Protein AF-A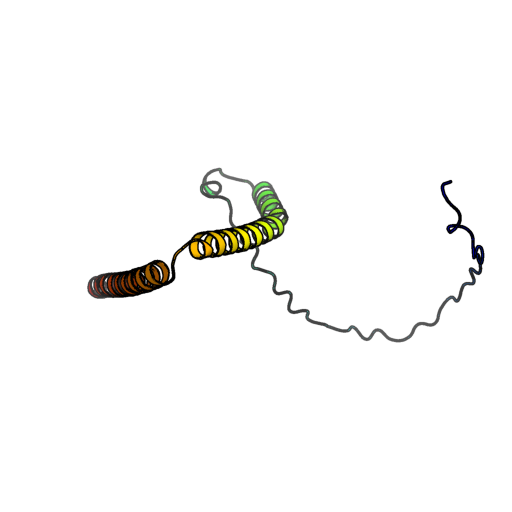0A3L7PNV6-F1 (afdb_monomer)

Solvent-accessible surface area (backbone atoms only — not comparable to full-atom values): 8738 Å² total; per-residue (Å²): 137,84,88,89,84,89,84,85,84,81,87,91,82,90,84,90,79,90,81,85,82,82,90,81,79,92,73,78,80,80,72,77,68,79,69,79,68,70,77,67,76,85,61,77,60,89,73,51,81,76,67,74,68,52,67,75,54,50,54,50,52,43,52,52,48,58,70,42,47,68,56,51,53,52,49,51,52,51,50,52,52,49,52,52,51,52,49,51,57,60,56,66,76,48,52,75,69,56,51,51,54,50,50,55,55,52,50,55,50,50,52,51,52,53,52,52,52,53,63,50,57,55,54,68,62,71,74,65,69,82,82,129

Foldseek 3Di:
DDDDDPDDDDDDDDDDDDDDDDDDDDPPPPPPPPPPPVPLPLDDPPPPVVVPDDPVRSVVRSVVSVVCVVVVVVVVVVVVVVVVVVVVVVLVPDDPVRNVVVVVVVVVVVVVVVVVVVVVVVVVVVPPDDDD

Structure (mmCIF, N/CA/C/O backbone):
data_AF-A0A3L7PNV6-F1
#
_entry.id   AF-A0A3L7PNV6-F1
#
loop_
_atom_site.group_PDB
_atom_site.id
_atom_site.type_symbol
_atom_site.label_atom_id
_atom_site.label_alt_id
_atom_site.label_comp_id
_atom_site.label_asym_id
_atom_site.label_entity_id
_atom_site.label_seq_id
_atom_site.pdbx_PDB_ins_code
_atom_site.Cartn_x
_atom_site.Cartn_y
_atom_site.Cartn_z
_atom_site.occupancy
_atom_site.B_iso_or_equiv
_atom_site.auth_seq_id
_atom_site.auth_comp_id
_atom_site.auth_asym_id
_atom_site.auth_atom_id
_atom_site.pdbx_PDB_model_num
ATOM 1 N N . MET A 1 1 ? 29.980 -27.339 38.537 1.00 41.19 1 MET A N 1
ATOM 2 C CA . MET A 1 1 ? 30.097 -28.630 37.820 1.00 41.19 1 MET A CA 1
ATOM 3 C C . MET A 1 1 ? 28.820 -28.807 36.989 1.00 41.19 1 MET A C 1
ATOM 5 O O . MET A 1 1 ? 27.833 -29.259 37.533 1.00 41.19 1 MET A O 1
ATOM 9 N N . LYS A 1 2 ? 28.611 -28.193 35.816 1.00 50.53 2 LYS A N 1
ATOM 10 C CA . LYS A 1 2 ? 29.263 -28.333 34.495 1.00 50.53 2 LYS A CA 1
ATOM 11 C C . LYS A 1 2 ? 29.365 -29.794 33.999 1.00 50.53 2 LYS A C 1
ATOM 13 O O . LYS A 1 2 ? 30.276 -30.510 34.385 1.00 50.53 2 LYS A O 1
ATOM 18 N N . ASN A 1 3 ? 28.418 -30.139 33.117 1.00 53.22 3 ASN A N 1
ATOM 19 C CA . ASN A 1 3 ? 28.533 -31.004 31.930 1.00 53.22 3 ASN A CA 1
ATOM 20 C C . ASN A 1 3 ? 28.735 -32.521 32.128 1.00 53.22 3 ASN A C 1
ATOM 22 O O . ASN A 1 3 ? 29.869 -32.981 32.168 1.00 53.22 3 ASN A O 1
ATOM 26 N N . ARG A 1 4 ? 27.644 -33.315 32.117 1.00 60.91 4 ARG A N 1
ATOM 27 C CA . ARG A 1 4 ? 27.696 -34.798 32.013 1.00 60.91 4 ARG A CA 1
ATOM 28 C C . ARG A 1 4 ? 26.491 -35.464 31.310 1.00 60.91 4 ARG A C 1
ATOM 30 O O . ARG A 1 4 ? 26.007 -36.489 31.772 1.00 60.91 4 ARG A O 1
ATOM 37 N N . ARG A 1 5 ? 25.965 -34.909 30.211 1.00 55.16 5 ARG A N 1
ATOM 38 C CA . ARG A 1 5 ? 24.923 -35.601 29.404 1.00 55.16 5 ARG A CA 1
A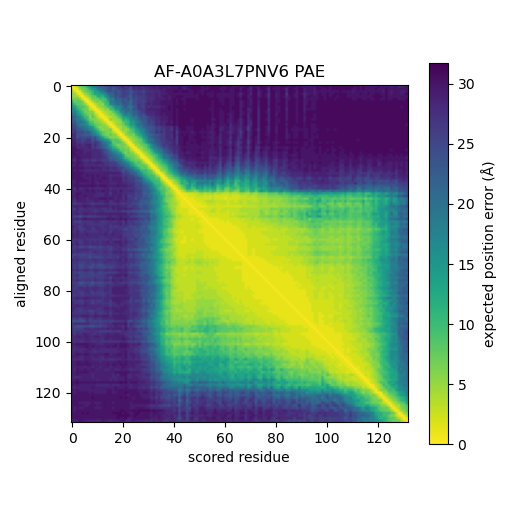TOM 39 C C . ARG A 1 5 ? 25.124 -35.503 27.888 1.00 55.16 5 ARG A C 1
ATOM 41 O O . ARG A 1 5 ? 24.179 -35.657 27.131 1.00 55.16 5 ARG A O 1
ATOM 48 N N . VAL A 1 6 ? 26.358 -35.261 27.450 1.00 54.16 6 VAL A N 1
ATOM 49 C CA . VAL A 1 6 ? 26.744 -35.293 26.030 1.00 54.16 6 VAL A CA 1
ATOM 50 C C . VAL A 1 6 ? 27.860 -36.317 25.859 1.00 54.16 6 VAL A C 1
ATOM 52 O O . VAL A 1 6 ? 28.965 -35.950 25.507 1.00 54.16 6 VAL A O 1
ATOM 55 N N . VAL A 1 7 ? 27.606 -37.580 26.210 1.00 53.94 7 VAL A N 1
ATOM 56 C CA . VAL A 1 7 ? 28.385 -38.743 25.745 1.00 53.94 7 VAL A CA 1
ATOM 57 C C . VAL A 1 7 ? 27.505 -39.985 25.923 1.00 53.94 7 VAL A C 1
ATOM 59 O O . VAL A 1 7 ? 27.541 -40.615 26.975 1.00 53.94 7 VAL A O 1
ATOM 62 N N . LEU A 1 8 ? 26.692 -40.331 24.925 1.00 49.53 8 LEU A N 1
ATOM 63 C CA . LEU A 1 8 ? 26.353 -41.733 24.669 1.00 49.53 8 LEU A CA 1
ATOM 64 C C . LEU A 1 8 ? 25.864 -41.886 23.224 1.00 49.53 8 LEU A C 1
ATOM 66 O O . LEU A 1 8 ? 24.967 -41.166 22.799 1.00 49.53 8 LEU A O 1
ATOM 70 N N . ASN A 1 9 ? 26.462 -42.850 22.526 1.00 41.81 9 ASN A N 1
ATOM 71 C CA . ASN A 1 9 ? 26.174 -43.340 21.172 1.00 41.81 9 ASN A CA 1
ATOM 72 C C . ASN A 1 9 ? 26.909 -42.636 20.026 1.00 41.81 9 ASN A C 1
ATOM 74 O O . ASN A 1 9 ? 26.354 -41.913 19.203 1.00 41.81 9 ASN A O 1
ATOM 78 N N . ALA A 1 10 ? 28.205 -42.942 19.982 1.00 47.84 10 ALA A N 1
ATOM 79 C CA . ALA A 1 10 ? 29.017 -42.923 18.782 1.00 47.84 10 ALA A CA 1
ATOM 80 C C . ALA A 1 10 ? 28.646 -44.078 17.826 1.00 47.84 10 ALA A C 1
ATOM 82 O O . ALA A 1 10 ? 28.256 -45.152 18.275 1.00 47.84 10 ALA A O 1
ATOM 83 N N . LEU A 1 11 ? 28.943 -43.842 16.542 1.00 44.62 11 LEU A N 1
ATOM 84 C CA . LEU A 1 11 ? 29.474 -44.810 15.574 1.00 44.62 11 LEU A CA 1
ATOM 85 C C . LEU A 1 11 ? 28.484 -45.789 14.907 1.00 44.62 11 LEU A C 1
ATOM 87 O O . LEU A 1 11 ? 28.148 -46.811 15.481 1.00 44.62 11 LEU A O 1
ATOM 91 N N . ILE A 1 12 ? 28.138 -45.521 13.639 1.00 55.06 12 ILE A N 1
ATOM 92 C CA . ILE A 1 12 ? 28.272 -46.458 12.503 1.00 55.06 12 ILE A CA 1
ATOM 93 C C . ILE A 1 12 ? 28.425 -45.602 11.238 1.00 55.06 12 ILE A C 1
ATOM 95 O O . ILE A 1 12 ? 27.548 -44.828 10.860 1.00 55.06 12 ILE A O 1
ATOM 99 N N . LEU A 1 13 ? 29.597 -45.720 10.625 1.00 47.81 13 LEU A N 1
ATOM 100 C CA . LEU A 1 13 ? 29.993 -45.117 9.362 1.00 47.81 13 LEU A CA 1
ATOM 101 C C . LEU A 1 13 ? 30.232 -46.285 8.396 1.00 47.81 13 LEU A C 1
ATOM 103 O O . LEU A 1 13 ? 30.829 -47.281 8.800 1.00 47.81 13 LEU A O 1
ATOM 107 N N . LEU A 1 14 ? 29.852 -46.085 7.130 1.00 51.38 14 LEU A N 1
ATOM 108 C CA . LEU A 1 14 ? 30.389 -46.754 5.937 1.00 51.38 14 LEU A CA 1
ATOM 109 C C . LEU A 1 14 ? 29.699 -48.050 5.458 1.00 51.38 14 LEU A C 1
ATOM 111 O O . LEU A 1 14 ? 30.063 -49.149 5.853 1.00 51.38 14 LEU A O 1
ATOM 115 N N . LEU A 1 15 ? 28.827 -47.913 4.450 1.00 56.62 15 LEU A N 1
ATOM 116 C CA . LEU A 1 15 ? 28.858 -48.813 3.292 1.00 56.62 15 LEU A CA 1
ATOM 117 C C . LEU A 1 15 ? 28.388 -48.079 2.024 1.00 56.62 15 LEU A C 1
ATOM 119 O O . LEU A 1 15 ? 27.206 -47.818 1.819 1.00 56.62 15 LEU A O 1
ATOM 123 N N . CYS A 1 16 ? 29.356 -47.728 1.181 1.00 45.88 16 CYS A N 1
ATOM 124 C CA . CYS A 1 16 ? 29.144 -47.407 -0.221 1.00 45.88 16 CYS A CA 1
ATOM 125 C C . CYS A 1 16 ? 29.091 -48.745 -0.973 1.00 45.88 16 CYS A C 1
ATOM 127 O O . CYS A 1 16 ? 30.040 -49.526 -0.894 1.00 45.88 16 CYS A O 1
ATOM 129 N N . SER A 1 17 ? 27.996 -49.046 -1.668 1.00 49.75 17 SER A N 1
ATOM 130 C CA . SER A 1 17 ? 27.968 -50.094 -2.692 1.00 49.75 17 SER A CA 1
ATOM 131 C C . SER A 1 17 ? 26.958 -49.739 -3.773 1.00 49.75 17 SER A C 1
ATOM 133 O O . SER A 1 17 ? 25.760 -49.605 -3.540 1.00 49.75 17 SER A O 1
ATOM 135 N N . SER A 1 18 ? 27.528 -49.545 -4.954 1.00 50.97 18 SER A N 1
ATOM 136 C CA . SER A 1 18 ? 26.929 -49.287 -6.249 1.00 50.97 18 SER A CA 1
ATOM 137 C C . SER A 1 18 ? 25.906 -50.351 -6.646 1.00 50.97 18 SER A C 1
ATOM 139 O O . SER A 1 18 ? 26.229 -51.536 -6.677 1.00 50.97 18 SER A O 1
ATOM 141 N N . ILE A 1 19 ? 24.720 -49.921 -7.076 1.00 63.97 19 ILE A N 1
ATOM 142 C CA . ILE A 1 19 ? 23.900 -50.685 -8.019 1.00 63.97 19 ILE A CA 1
ATOM 143 C C . ILE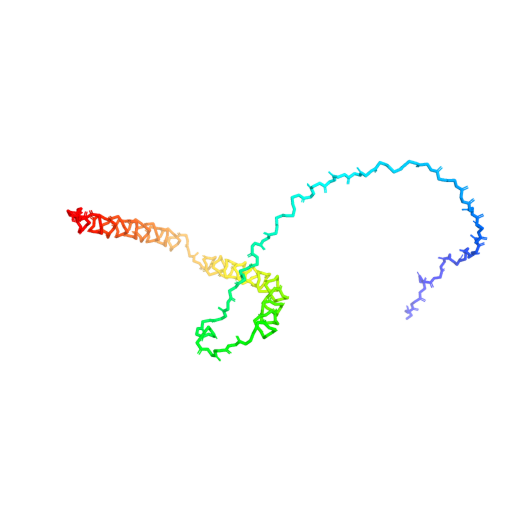 A 1 19 ? 23.699 -49.790 -9.238 1.00 63.97 19 ILE A C 1
ATOM 145 O O . ILE A 1 19 ? 22.916 -48.841 -9.227 1.00 63.97 19 ILE A O 1
ATOM 149 N N . SER A 1 20 ? 24.473 -50.076 -10.281 1.00 56.38 20 SER A N 1
ATOM 150 C CA . SER A 1 20 ? 24.228 -49.580 -11.626 1.00 56.38 20 SER A CA 1
ATOM 151 C C . SER A 1 20 ? 23.036 -50.324 -12.225 1.00 56.38 20 SER A C 1
ATOM 153 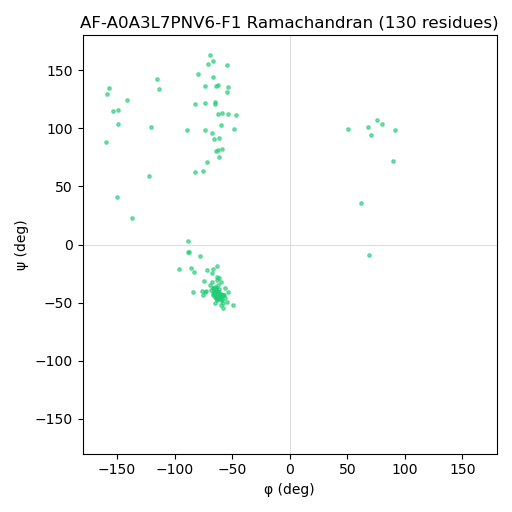O O . SER A 1 20 ? 23.088 -51.536 -12.383 1.00 56.38 20 SER A O 1
ATOM 155 N N . GLY A 1 21 ? 22.018 -49.556 -12.613 1.00 46.94 21 GLY A N 1
ATOM 156 C CA . GLY A 1 21 ? 21.239 -49.758 -13.834 1.00 46.94 21 GLY A CA 1
ATOM 157 C C . GLY A 1 21 ? 20.211 -50.888 -13.863 1.00 46.94 21 GLY A C 1
ATOM 158 O O . GLY A 1 21 ? 20.555 -52.023 -14.153 1.00 46.94 21 GLY A O 1
ATOM 159 N N . TRP A 1 22 ? 18.933 -50.506 -13.810 1.00 43.12 22 TRP A N 1
ATOM 160 C CA . TRP A 1 22 ? 17.949 -50.913 -14.818 1.00 43.12 22 TRP A CA 1
ATOM 161 C C . TRP A 1 22 ? 17.004 -49.743 -15.106 1.00 43.12 22 TRP A C 1
ATOM 163 O O . TRP A 1 22 ? 16.422 -49.145 -14.206 1.00 43.12 22 TRP A O 1
ATOM 173 N N . SER A 1 23 ? 16.935 -49.390 -16.391 1.00 53.88 23 SER A N 1
ATOM 174 C CA . SER A 1 23 ? 15.937 -48.496 -16.970 1.00 53.88 23 SER A CA 1
ATOM 175 C C . SER A 1 23 ? 14.602 -49.222 -17.056 1.00 53.88 23 SER A C 1
ATOM 177 O O . SER A 1 23 ? 14.569 -50.336 -17.573 1.00 53.88 23 SER A O 1
ATOM 179 N N . GLN A 1 24 ? 13.510 -48.552 -16.693 1.00 42.62 24 GLN A N 1
ATOM 180 C CA . GLN A 1 24 ? 12.264 -48.683 -17.438 1.00 42.62 24 GLN A CA 1
ATOM 181 C C . GLN A 1 24 ? 11.360 -47.464 -17.237 1.00 42.62 24 GLN A C 1
ATOM 183 O O . GLN A 1 24 ? 11.168 -46.971 -16.131 1.00 42.62 24 GLN A O 1
ATOM 188 N N . ASP A 1 25 ? 10.846 -47.030 -18.381 1.00 45.72 25 ASP A N 1
ATOM 189 C CA . ASP A 1 25 ? 9.669 -46.216 -18.634 1.00 45.72 25 ASP A CA 1
ATOM 190 C C . ASP A 1 25 ? 9.605 -44.743 -18.207 1.00 45.72 25 ASP A C 1
ATOM 192 O O . ASP A 1 25 ? 9.256 -44.340 -17.099 1.00 45.72 25 ASP A O 1
ATOM 196 N N . ALA A 1 26 ? 9.829 -43.922 -19.233 1.00 49.75 26 ALA A N 1
ATOM 197 C CA . ALA A 1 26 ? 9.417 -42.541 -19.341 1.00 49.75 26 ALA A CA 1
ATOM 198 C C . ALA A 1 26 ? 7.880 -42.415 -19.355 1.00 49.75 26 ALA A C 1
ATOM 200 O O . ALA A 1 26 ? 7.271 -42.174 -20.394 1.00 49.75 26 ALA A O 1
ATOM 201 N N . ALA A 1 27 ? 7.253 -42.463 -18.183 1.00 44.75 27 ALA A N 1
ATOM 202 C CA . ALA A 1 27 ? 5.976 -41.792 -17.972 1.00 44.75 27 ALA A CA 1
ATOM 203 C C . ALA A 1 27 ? 6.270 -40.361 -17.502 1.00 44.75 27 ALA A C 1
ATOM 205 O O . ALA A 1 27 ? 6.569 -40.136 -16.335 1.00 44.75 27 ALA A O 1
ATOM 206 N N . LYS A 1 28 ? 6.220 -39.378 -18.413 1.00 44.62 28 LYS A N 1
ATOM 207 C CA . LYS A 1 28 ? 6.190 -37.948 -18.052 1.00 44.62 28 LYS A CA 1
ATOM 208 C C . LYS A 1 28 ? 4.948 -37.703 -17.180 1.00 44.62 28 LYS A C 1
ATOM 210 O O . LYS A 1 28 ? 3.846 -37.744 -17.730 1.00 44.62 28 LYS A O 1
ATOM 215 N N . PRO A 1 29 ? 5.061 -37.363 -15.881 1.00 40.53 29 PRO A N 1
ATOM 216 C CA . PRO A 1 29 ? 3.950 -36.721 -15.213 1.00 40.53 29 PRO A CA 1
ATOM 217 C C . PRO A 1 29 ? 3.911 -35.289 -15.747 1.00 40.53 29 PRO A C 1
ATOM 219 O O . PRO A 1 29 ? 4.670 -34.422 -15.322 1.00 40.53 29 PRO A O 1
ATOM 222 N N . THR A 1 30 ? 3.043 -35.019 -16.723 1.00 46.22 30 THR A N 1
ATOM 223 C CA . THR A 1 30 ? 2.629 -33.647 -17.025 1.00 46.22 30 THR A CA 1
ATOM 224 C C . THR A 1 30 ? 1.715 -33.175 -15.903 1.00 46.22 30 THR A C 1
ATOM 226 O O . THR A 1 30 ? 0.508 -33.013 -16.077 1.00 46.22 30 THR A O 1
ATOM 229 N N . THR A 1 31 ? 2.292 -32.937 -14.730 1.00 42.94 31 THR A N 1
ATOM 230 C CA . THR A 1 31 ? 1.750 -31.961 -13.802 1.00 42.94 31 THR A CA 1
ATOM 231 C C . THR A 1 31 ? 1.912 -30.609 -14.487 1.00 42.94 31 THR A C 1
ATOM 233 O O . THR A 1 31 ? 2.934 -29.937 -14.371 1.00 42.94 31 THR A O 1
ATOM 236 N N . LYS A 1 32 ? 0.881 -30.196 -15.237 1.00 47.16 32 LYS A N 1
ATOM 237 C CA . LYS A 1 32 ? 0.564 -28.772 -15.374 1.00 47.16 32 LYS A CA 1
ATOM 238 C C . LYS A 1 32 ? 0.298 -28.282 -13.956 1.00 47.16 32 LYS A C 1
ATOM 240 O O . LYS A 1 32 ? -0.841 -28.242 -13.500 1.00 47.16 32 LYS A O 1
ATOM 245 N N . GLY A 1 33 ? 1.381 -27.988 -13.240 1.00 40.44 33 GLY A N 1
ATOM 246 C CA . GLY A 1 33 ? 1.332 -27.098 -12.110 1.00 40.44 33 GLY A CA 1
ATOM 247 C C . GLY A 1 33 ? 0.693 -25.840 -12.655 1.00 40.44 33 GLY A C 1
ATOM 248 O O . GLY A 1 33 ? 1.252 -25.183 -13.534 1.00 40.44 33 GLY A O 1
ATOM 249 N N . VAL A 1 34 ? -0.516 -25.555 -12.189 1.00 45.78 34 VAL A N 1
ATOM 250 C CA . VAL A 1 34 ? -1.043 -24.203 -12.208 1.00 45.78 34 VAL A CA 1
ATOM 251 C C . VAL A 1 34 ? -0.087 -23.436 -11.305 1.00 45.78 34 VAL A C 1
ATOM 253 O O . VAL A 1 34 ? -0.310 -23.295 -10.107 1.00 45.78 34 VAL A O 1
ATOM 256 N N . SER A 1 35 ? 1.053 -23.035 -11.871 1.00 42.75 35 SER A N 1
ATOM 257 C CA . SER A 1 35 ? 1.804 -21.925 -11.341 1.00 42.75 35 SER A CA 1
ATOM 258 C C . SER A 1 35 ? 0.803 -20.795 -11.431 1.00 42.75 35 SER A C 1
ATOM 260 O O . SER A 1 35 ? 0.475 -20.313 -12.517 1.00 42.75 35 SER A O 1
ATOM 262 N N . SER A 1 36 ? 0.217 -20.438 -10.294 1.00 48.09 36 SER A N 1
ATOM 263 C CA . SER A 1 36 ? -0.271 -19.091 -10.098 1.00 48.09 36 SER A CA 1
ATOM 264 C C . SER A 1 36 ? 0.965 -18.204 -10.214 1.00 48.09 36 SER A C 1
ATOM 266 O O . SER A 1 36 ? 1.535 -17.778 -9.211 1.00 48.09 36 SER A O 1
ATOM 268 N N . GLU A 1 37 ? 1.439 -18.012 -11.445 1.00 52.53 37 GLU A N 1
ATOM 269 C CA . GLU A 1 37 ? 2.388 -16.986 -11.807 1.00 52.53 37 GLU A CA 1
ATOM 270 C C . GLU A 1 37 ? 1.645 -15.709 -11.459 1.00 52.53 37 GLU A C 1
ATOM 272 O O . GLU A 1 37 ? 0.801 -15.212 -12.210 1.00 52.53 37 GLU A O 1
ATOM 277 N N . LYS A 1 38 ? 1.864 -15.254 -10.219 1.00 54.91 38 LYS A N 1
ATOM 278 C CA . LYS A 1 38 ? 1.516 -13.915 -9.787 1.00 54.91 38 LYS A CA 1
ATOM 279 C C . LYS A 1 38 ? 2.042 -13.044 -10.912 1.00 54.91 38 LYS A C 1
ATOM 281 O O . LYS A 1 38 ? 3.245 -13.062 -11.152 1.00 54.91 38 LYS A O 1
ATOM 286 N N . LYS A 1 39 ? 1.124 -12.428 -11.671 1.00 52.34 39 LYS A N 1
ATOM 287 C CA . LYS A 1 39 ? 1.437 -11.609 -12.845 1.00 52.34 39 LYS A CA 1
ATOM 288 C C . LYS A 1 39 ? 2.543 -10.660 -12.424 1.00 52.34 39 LYS A C 1
ATOM 290 O O . LYS A 1 39 ? 2.257 -9.660 -11.771 1.00 52.34 39 LYS A O 1
ATOM 295 N N . THR A 1 40 ? 3.783 -10.982 -12.769 1.00 57.72 40 THR A N 1
ATOM 296 C CA . THR A 1 40 ? 4.883 -10.054 -12.603 1.00 57.72 40 THR A CA 1
ATOM 297 C C . THR A 1 40 ? 4.502 -8.901 -13.504 1.00 57.72 40 THR A C 1
ATOM 299 O O . THR A 1 40 ? 4.295 -9.055 -14.713 1.00 57.72 40 THR A O 1
ATOM 302 N N . THR A 1 41 ? 4.209 -7.754 -12.897 1.00 63.97 41 THR A N 1
ATOM 303 C CA . THR A 1 41 ? 3.824 -6.584 -13.664 1.00 63.97 41 THR A CA 1
ATOM 304 C C . THR A 1 41 ? 5.053 -6.156 -14.435 1.00 63.97 41 THR A C 1
ATOM 306 O O . THR A 1 41 ? 5.913 -5.456 -13.911 1.00 63.97 41 THR A O 1
ATOM 309 N N . ASN A 1 42 ? 5.139 -6.607 -15.686 1.00 76.69 42 ASN A N 1
ATOM 310 C CA . ASN A 1 42 ? 6.225 -6.290 -16.600 1.00 76.69 42 ASN A CA 1
ATOM 311 C C . ASN A 1 42 ? 6.052 -4.850 -17.100 1.00 76.69 42 ASN A C 1
ATOM 313 O O . ASN A 1 42 ? 5.728 -4.581 -18.255 1.00 76.69 42 ASN A O 1
ATOM 317 N N . ARG A 1 43 ? 6.124 -3.911 -16.159 1.00 86.88 43 ARG A N 1
ATOM 318 C CA . ARG A 1 43 ? 5.903 -2.489 -16.361 1.00 86.88 43 ARG A CA 1
ATOM 319 C C . ARG A 1 43 ? 7.214 -1.775 -16.117 1.00 86.88 43 ARG A C 1
ATOM 321 O O . ARG A 1 43 ? 7.895 -2.015 -15.122 1.00 86.88 43 ARG A O 1
ATOM 328 N N . LEU A 1 44 ? 7.545 -0.870 -17.028 1.00 91.25 44 LEU A N 1
ATOM 329 C CA . LEU A 1 44 ? 8.609 0.083 -16.770 1.00 91.25 44 LEU A CA 1
ATOM 330 C C . LEU A 1 44 ? 8.163 1.022 -15.643 1.00 91.25 44 LEU A C 1
ATOM 332 O O . LEU A 1 44 ? 6.982 1.388 -15.590 1.00 91.25 44 LEU A O 1
ATOM 336 N N . PRO A 1 45 ? 9.089 1.446 -14.769 1.00 91.94 45 PRO A N 1
ATOM 337 C CA . PRO A 1 45 ? 8.804 2.481 -13.793 1.00 91.94 45 PRO A CA 1
ATOM 338 C C . PRO A 1 45 ? 8.261 3.750 -14.460 1.00 91.94 45 PRO A C 1
ATOM 340 O O . PRO A 1 45 ? 8.508 4.031 -15.640 1.00 91.94 45 PRO A O 1
ATOM 343 N N . ALA A 1 46 ? 7.499 4.531 -13.697 1.00 93.81 46 ALA A N 1
ATOM 344 C CA . ALA A 1 46 ? 6.868 5.741 -14.209 1.00 93.81 46 ALA A CA 1
ATOM 345 C C . ALA A 1 46 ? 7.899 6.669 -14.874 1.00 93.81 46 ALA A C 1
ATOM 347 O O . ALA A 1 46 ? 8.977 6.900 -14.338 1.00 93.81 46 ALA A O 1
ATOM 348 N N . ASN A 1 47 ? 7.553 7.213 -16.044 1.00 94.44 47 ASN A N 1
ATOM 349 C CA . ASN A 1 47 ? 8.399 8.073 -16.886 1.00 94.44 47 ASN A CA 1
ATOM 350 C C . ASN A 1 47 ? 9.618 7.409 -17.559 1.00 94.44 47 ASN A C 1
ATOM 352 O O . ASN A 1 47 ? 10.178 8.021 -18.467 1.00 94.44 47 ASN A O 1
ATOM 356 N N . TYR A 1 48 ? 9.983 6.160 -17.240 1.00 94.75 48 TYR A N 1
ATOM 357 C CA . TYR A 1 48 ? 11.159 5.507 -17.845 1.00 94.75 48 TYR A CA 1
ATOM 358 C C . TYR A 1 48 ? 10.973 5.219 -19.341 1.00 94.75 48 TYR A C 1
ATOM 360 O O . TYR A 1 48 ? 11.944 5.179 -20.092 1.00 94.75 48 TYR A O 1
ATOM 368 N N . GLY A 1 49 ? 9.725 5.102 -19.807 1.00 90.75 49 GLY A N 1
ATOM 369 C CA . GLY A 1 49 ? 9.416 4.964 -21.234 1.00 90.75 49 GLY A CA 1
ATOM 370 C C . GLY A 1 49 ? 9.826 6.172 -22.090 1.00 90.75 49 GLY A C 1
ATOM 371 O O . GLY A 1 49 ? 9.967 6.033 -23.298 1.00 90.75 49 GLY A O 1
ATOM 372 N N . LYS A 1 50 ? 10.059 7.343 -21.482 1.00 94.69 50 LYS A N 1
ATOM 373 C CA . LYS A 1 50 ? 10.452 8.576 -22.189 1.00 94.69 50 LYS A CA 1
ATOM 374 C C . LYS A 1 50 ? 11.967 8.704 -22.387 1.00 94.69 50 LYS A C 1
ATOM 376 O O . LYS A 1 50 ? 12.407 9.632 -23.051 1.00 94.69 50 LYS A O 1
ATOM 381 N N . LEU A 1 51 ? 12.758 7.795 -21.812 1.00 96.38 51 LEU A N 1
ATOM 382 C CA . LEU A 1 51 ? 14.222 7.889 -21.779 1.00 96.38 51 LEU A CA 1
ATOM 383 C C . LEU A 1 51 ? 14.913 7.261 -22.999 1.00 96.38 51 LEU A C 1
ATOM 385 O O . LEU A 1 51 ? 16.136 7.202 -23.032 1.00 96.38 51 LEU A O 1
ATOM 389 N N . GLY A 1 52 ? 14.153 6.752 -23.976 1.00 94.31 52 GLY A N 1
ATOM 390 C CA . GLY A 1 52 ? 14.733 6.099 -25.154 1.00 94.31 52 GLY A CA 1
ATOM 391 C C . GLY A 1 52 ? 15.546 4.845 -24.810 1.00 94.31 52 GLY A C 1
ATOM 392 O O . GLY A 1 52 ? 16.579 4.596 -25.421 1.00 94.31 52 GLY A O 1
ATOM 393 N N . LEU A 1 53 ? 15.110 4.074 -23.805 1.00 96.00 53 LEU A N 1
ATOM 394 C CA . LEU A 1 53 ? 15.821 2.873 -23.358 1.00 96.00 53 LEU A CA 1
ATOM 395 C C . LEU A 1 53 ? 15.904 1.825 -24.474 1.00 96.00 53 LEU A C 1
ATOM 397 O O . LEU A 1 53 ? 14.904 1.522 -25.132 1.00 96.00 53 LEU A O 1
ATOM 401 N N . THR A 1 54 ? 17.080 1.216 -24.609 1.00 97.62 54 THR A N 1
ATOM 402 C CA . THR A 1 54 ? 17.283 0.024 -25.444 1.00 97.62 54 THR A CA 1
ATOM 403 C C . THR A 1 54 ? 16.528 -1.175 -24.871 1.00 97.62 54 THR A C 1
ATOM 405 O O . THR A 1 54 ?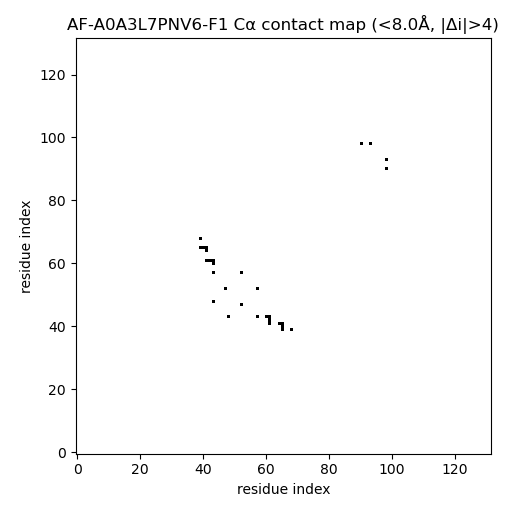 16.245 -1.228 -23.671 1.00 97.62 54 THR A O 1
ATOM 408 N N . ASP A 1 55 ? 16.235 -2.174 -25.700 1.00 95.06 55 ASP A N 1
ATOM 409 C CA . ASP A 1 55 ? 15.498 -3.358 -25.243 1.00 95.06 55 ASP A CA 1
ATOM 410 C C . ASP A 1 55 ? 16.282 -4.148 -24.188 1.00 95.06 55 ASP A C 1
ATOM 412 O O . ASP A 1 55 ? 15.733 -4.485 -23.143 1.00 95.06 55 ASP A O 1
ATOM 416 N N . ALA A 1 56 ? 17.604 -4.262 -24.344 1.00 95.94 56 ALA A N 1
ATOM 417 C CA . ALA A 1 56 ? 18.471 -4.870 -23.334 1.00 95.94 56 ALA A CA 1
ATOM 418 C C . ALA A 1 56 ? 18.424 -4.148 -21.970 1.00 95.94 56 ALA A C 1
ATOM 420 O O . ALA A 1 56 ? 18.584 -4.776 -20.921 1.00 95.94 56 ALA A O 1
ATOM 421 N N . GLN A 1 57 ? 18.223 -2.824 -21.947 1.00 96.81 57 GLN A N 1
ATOM 422 C CA . GLN A 1 57 ? 18.027 -2.083 -20.696 1.00 96.81 57 GLN A CA 1
ATOM 423 C C . GLN A 1 57 ? 16.644 -2.348 -20.096 1.00 96.81 57 GLN A C 1
ATOM 425 O O . GLN A 1 57 ? 16.544 -2.516 -18.881 1.00 96.81 57 GLN A O 1
ATOM 430 N N . LYS A 1 58 ? 15.592 -2.417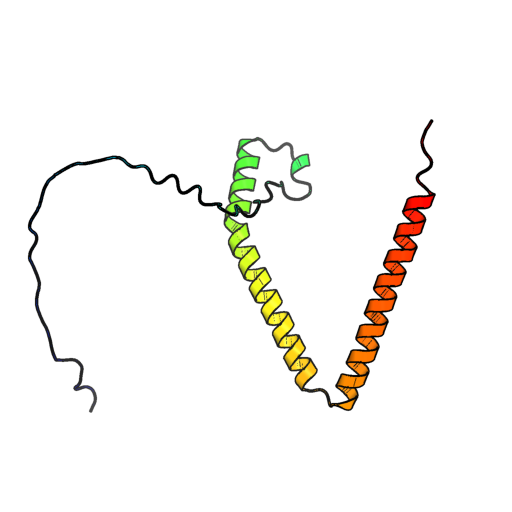 -20.920 1.00 95.25 58 LYS A N 1
ATOM 431 C CA . LYS A 1 58 ? 14.235 -2.747 -20.455 1.00 95.25 58 LYS A CA 1
ATOM 432 C C . LYS A 1 58 ? 14.188 -4.149 -19.850 1.00 95.25 58 LYS A C 1
ATOM 434 O O . LYS A 1 58 ? 13.674 -4.301 -18.747 1.00 95.25 58 LYS A O 1
ATOM 439 N N . ASP A 1 59 ? 14.810 -5.132 -20.495 1.00 94.25 59 ASP A N 1
ATOM 440 C CA . ASP A 1 59 ? 14.864 -6.514 -20.006 1.00 94.25 59 ASP A CA 1
ATOM 441 C C . ASP A 1 59 ? 15.564 -6.620 -18.646 1.00 94.25 59 ASP A C 1
ATOM 443 O O . ASP A 1 59 ? 15.118 -7.346 -17.751 1.00 94.25 59 ASP A O 1
ATOM 447 N N . LYS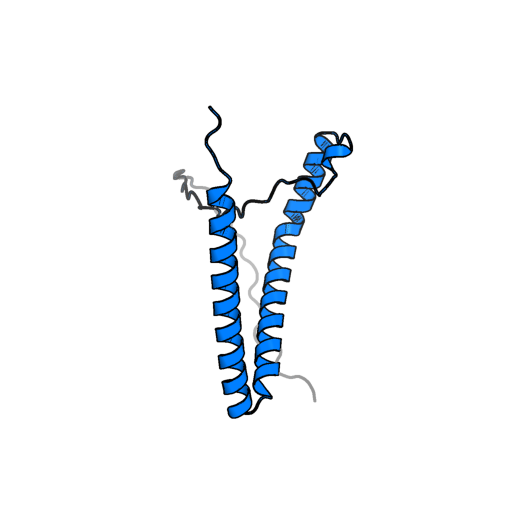 A 1 60 ? 16.627 -5.832 -18.438 1.00 95.44 60 LYS A N 1
ATOM 448 C CA . LYS A 1 60 ? 17.283 -5.720 -17.127 1.00 95.44 60 LYS A CA 1
ATOM 449 C C . LYS A 1 60 ? 16.357 -5.112 -16.079 1.00 95.44 60 LYS A C 1
ATOM 451 O O . LYS A 1 60 ? 16.288 -5.636 -14.972 1.00 95.44 60 LYS A O 1
ATOM 456 N N . VAL A 1 61 ? 15.639 -4.038 -16.413 1.00 94.44 61 VAL A N 1
ATOM 457 C CA . VAL A 1 61 ? 14.665 -3.412 -15.501 1.00 94.44 61 VAL A CA 1
ATOM 458 C C . VAL A 1 61 ? 13.576 -4.409 -15.107 1.00 94.44 61 VAL A C 1
ATOM 460 O O . VAL A 1 61 ? 13.278 -4.555 -13.926 1.00 94.44 61 VAL A O 1
ATOM 463 N N . TYR A 1 62 ? 13.033 -5.151 -16.068 1.00 93.38 62 TYR A N 1
ATOM 464 C CA . TYR A 1 62 ? 12.039 -6.190 -15.813 1.00 93.38 62 TYR A CA 1
ATOM 465 C C . TYR A 1 62 ? 12.564 -7.302 -14.905 1.00 93.38 62 TYR A C 1
ATOM 467 O O . TYR A 1 62 ? 11.889 -7.693 -13.954 1.00 93.38 62 TYR A O 1
ATOM 475 N N . SER A 1 63 ? 13.797 -7.752 -15.138 1.00 92.75 63 SER A N 1
ATOM 476 C CA . SER A 1 63 ? 14.450 -8.757 -14.294 1.00 92.75 63 SER A CA 1
ATOM 477 C C . SER A 1 63 ? 14.660 -8.259 -12.860 1.00 92.75 63 SER A C 1
ATOM 479 O O . SER A 1 63 ? 14.458 -9.009 -11.906 1.00 92.75 63 SER A O 1
ATOM 481 N N . ILE A 1 64 ? 15.040 -6.985 -12.696 1.00 93.31 64 ILE A N 1
ATOM 482 C CA . ILE A 1 64 ? 15.186 -6.342 -11.383 1.00 93.31 64 ILE A CA 1
ATOM 483 C C . ILE A 1 64 ? 13.836 -6.289 -10.668 1.00 93.31 64 ILE A C 1
ATOM 485 O O . ILE A 1 64 ? 13.760 -6.697 -9.511 1.00 93.31 64 ILE A O 1
ATOM 489 N N . ASN A 1 65 ? 12.777 -5.846 -11.348 1.00 92.31 65 ASN A N 1
ATOM 490 C CA . ASN A 1 65 ? 11.439 -5.798 -10.762 1.00 92.31 65 ASN A CA 1
ATOM 491 C C . ASN A 1 65 ? 11.020 -7.196 -10.292 1.00 92.31 65 ASN A C 1
ATOM 493 O O . ASN A 1 65 ? 10.776 -7.387 -9.104 1.00 92.31 65 ASN A O 1
ATOM 497 N N . ALA A 1 66 ? 11.070 -8.197 -11.178 1.00 90.31 66 ALA A N 1
ATOM 498 C CA . ALA A 1 66 ? 10.691 -9.575 -10.862 1.00 90.31 66 ALA A CA 1
ATOM 499 C C . ALA A 1 66 ? 11.467 -10.158 -9.668 1.00 90.31 66 ALA A C 1
ATOM 501 O O . ALA A 1 66 ? 10.889 -10.859 -8.839 1.00 90.31 66 ALA A O 1
ATOM 502 N N . LYS A 1 67 ? 12.761 -9.835 -9.542 1.00 92.00 67 LYS A N 1
ATOM 503 C CA . LYS A 1 67 ? 13.588 -10.258 -8.404 1.00 92.00 67 LYS A CA 1
ATOM 504 C C . LYS A 1 67 ? 13.079 -9.705 -7.069 1.00 92.00 67 LYS A C 1
ATOM 506 O O . LYS A 1 67 ? 13.212 -10.379 -6.049 1.00 92.00 67 LYS A O 1
ATOM 511 N N . HIS A 1 68 ? 12.543 -8.488 -7.066 1.00 94.81 68 HIS A N 1
ATOM 512 C CA . HIS A 1 68 ? 12.132 -7.800 -5.845 1.00 94.81 68 HIS A CA 1
ATOM 513 C C . HIS A 1 68 ? 10.641 -7.939 -5.521 1.00 94.81 68 HIS A C 1
ATOM 515 O O . HIS A 1 68 ? 10.300 -7.821 -4.346 1.00 94.81 68 HIS A O 1
ATOM 521 N N . GLU A 1 69 ? 9.777 -8.262 -6.492 1.00 90.25 69 GLU A N 1
ATOM 522 C CA . GLU A 1 69 ? 8.322 -8.410 -6.286 1.00 90.25 69 GLU A CA 1
ATOM 523 C C . GLU A 1 69 ? 7.991 -9.305 -5.083 1.00 90.25 69 GLU A C 1
ATOM 525 O O . GLU A 1 69 ? 7.309 -8.875 -4.158 1.00 90.25 69 GLU A O 1
ATOM 530 N N . SER A 1 70 ? 8.560 -10.515 -5.014 1.00 90.56 70 SER A N 1
ATOM 531 C CA . SER A 1 70 ? 8.252 -11.444 -3.915 1.00 90.56 70 SER A CA 1
ATOM 532 C C . SER A 1 70 ? 8.667 -10.919 -2.535 1.00 90.56 70 SER A C 1
ATOM 534 O O . SER A 1 70 ? 8.043 -11.277 -1.537 1.00 90.56 70 SER A O 1
ATOM 536 N N . GLN A 1 71 ? 9.728 -10.111 -2.453 1.00 93.94 71 GLN A N 1
ATOM 537 C CA . GLN A 1 71 ? 10.169 -9.512 -1.191 1.00 93.94 71 GLN A CA 1
ATOM 538 C C . GLN A 1 71 ? 9.262 -8.346 -0.796 1.00 93.94 71 GLN A C 1
ATOM 540 O O . GLN A 1 71 ? 8.935 -8.199 0.380 1.00 93.94 71 GLN A O 1
ATOM 545 N N . LEU A 1 72 ? 8.847 -7.537 -1.775 1.00 95.44 72 LEU A N 1
ATOM 546 C CA . LEU A 1 72 ? 7.904 -6.442 -1.572 1.00 95.44 72 LEU A CA 1
ATOM 547 C C . LEU A 1 72 ? 6.546 -6.971 -1.109 1.00 95.44 72 LEU A C 1
ATOM 549 O O . LEU A 1 72 ? 6.040 -6.502 -0.095 1.00 95.44 72 LEU A O 1
ATOM 553 N N . ASP A 1 73 ? 6.024 -8.009 -1.761 1.00 94.19 73 ASP A N 1
ATOM 554 C CA . ASP A 1 73 ? 4.785 -8.683 -1.369 1.00 94.19 73 ASP A CA 1
ATOM 555 C C . ASP A 1 73 ? 4.820 -9.154 0.093 1.00 94.19 73 ASP A C 1
ATOM 557 O O . ASP A 1 73 ? 3.912 -8.877 0.876 1.00 94.19 73 ASP A O 1
ATOM 561 N N . ALA A 1 74 ? 5.899 -9.838 0.484 1.00 95.88 74 ALA A N 1
ATOM 562 C CA . ALA A 1 74 ? 6.060 -10.328 1.848 1.00 95.88 74 ALA A CA 1
ATOM 563 C C . ALA A 1 74 ? 6.122 -9.176 2.866 1.00 95.88 74 ALA A C 1
ATOM 565 O O . ALA A 1 74 ? 5.527 -9.258 3.943 1.00 95.88 74 ALA A O 1
ATOM 566 N N . LEU A 1 75 ? 6.816 -8.083 2.530 1.00 98.25 75 LEU A N 1
ATOM 567 C CA . LEU A 1 75 ? 6.875 -6.889 3.373 1.00 98.25 75 LEU A CA 1
ATOM 568 C C . LEU A 1 75 ? 5.507 -6.208 3.486 1.00 98.25 75 LEU A C 1
ATOM 570 O O . LEU A 1 75 ? 5.135 -5.777 4.576 1.00 98.25 75 LEU A O 1
ATOM 574 N N . GLU A 1 76 ? 4.737 -6.131 2.403 1.00 97.88 76 GLU A N 1
ATOM 575 C CA . GLU A 1 76 ? 3.379 -5.586 2.420 1.00 97.88 76 GLU A CA 1
ATOM 576 C C . GLU A 1 76 ? 2.441 -6.414 3.305 1.00 97.88 76 GLU A C 1
ATOM 578 O O . GLU A 1 76 ? 1.677 -5.847 4.094 1.00 97.88 76 GLU A O 1
ATOM 583 N N . GLU A 1 77 ? 2.532 -7.744 3.246 1.00 97.81 77 GLU A N 1
ATOM 584 C CA . GLU A 1 77 ? 1.775 -8.643 4.120 1.00 97.81 77 GLU A CA 1
ATOM 585 C C . GLU A 1 77 ? 2.154 -8.462 5.594 1.00 97.81 77 GLU A C 1
ATOM 587 O O . GLU A 1 77 ? 1.273 -8.306 6.448 1.00 97.81 77 GLU A O 1
ATOM 592 N N . GLN A 1 78 ? 3.453 -8.401 5.899 1.00 97.88 78 GLN A N 1
ATOM 593 C CA . GLN A 1 78 ? 3.944 -8.125 7.252 1.00 97.88 78 GLN A CA 1
ATOM 594 C C . GLN A 1 78 ? 3.456 -6.768 7.760 1.00 97.88 78 GLN A C 1
ATOM 596 O O . GLN A 1 78 ? 3.006 -6.640 8.901 1.00 97.88 78 GLN A O 1
ATOM 601 N N . LEU A 1 79 ? 3.497 -5.751 6.904 1.00 98.31 79 LEU A N 1
ATOM 602 C CA . LEU A 1 79 ? 3.068 -4.403 7.235 1.00 98.31 79 LEU A CA 1
ATOM 603 C C . LEU A 1 79 ? 1.554 -4.357 7.480 1.00 98.31 79 LEU A C 1
ATOM 605 O O . LEU A 1 79 ? 1.103 -3.734 8.445 1.00 98.31 79 LEU A O 1
ATOM 609 N N . LYS A 1 80 ? 0.759 -5.056 6.662 1.00 98.38 80 LYS A N 1
ATOM 610 C CA . LYS A 1 80 ? -0.687 -5.213 6.863 1.00 98.38 80 LYS A CA 1
ATOM 611 C C . LYS A 1 80 ? -0.990 -5.893 8.198 1.00 98.38 80 LYS A C 1
ATOM 613 O O . LYS A 1 80 ? -1.817 -5.382 8.955 1.00 98.38 80 LYS A O 1
ATOM 618 N N . ALA A 1 81 ? -0.302 -6.989 8.508 1.00 98.06 81 ALA A N 1
ATOM 619 C CA . ALA A 1 81 ? -0.458 -7.698 9.775 1.00 98.06 81 ALA A CA 1
ATOM 620 C C . ALA A 1 81 ? -0.097 -6.805 10.973 1.00 98.06 81 ALA A C 1
ATOM 622 O O . ALA A 1 81 ? -0.852 -6.729 11.942 1.00 98.06 81 ALA A O 1
ATOM 623 N N . LEU A 1 82 ? 1.006 -6.057 10.882 1.00 98.50 82 LEU A N 1
ATOM 624 C CA . LEU A 1 82 ? 1.444 -5.143 11.935 1.00 98.50 82 LEU A CA 1
ATOM 625 C C . LEU A 1 82 ? 0.457 -3.988 12.145 1.00 98.50 82 LEU A C 1
ATOM 627 O O . LEU A 1 82 ? 0.144 -3.643 13.284 1.00 98.50 82 LEU A O 1
ATOM 631 N N . ARG A 1 83 ? -0.073 -3.407 11.061 1.00 98.31 83 ARG A N 1
ATOM 632 C CA . ARG A 1 83 ? -1.112 -2.370 11.137 1.00 98.31 83 ARG A CA 1
ATOM 633 C C . ARG A 1 83 ? -2.377 -2.890 11.819 1.00 98.31 83 ARG A C 1
ATOM 635 O O . ARG A 1 83 ? -2.918 -2.177 12.660 1.00 98.31 83 ARG A O 1
ATOM 642 N N . ALA A 1 84 ? -2.817 -4.105 11.488 1.00 97.94 84 ALA A N 1
ATOM 643 C CA . ALA A 1 84 ? -3.980 -4.733 12.114 1.00 97.94 84 ALA A CA 1
ATOM 644 C C . ALA A 1 84 ? -3.746 -4.998 13.608 1.00 97.94 84 ALA A C 1
ATOM 646 O O . ALA A 1 84 ? -4.580 -4.631 14.432 1.00 97.94 84 ALA A O 1
ATOM 647 N N . LYS A 1 85 ? -2.578 -5.552 13.964 1.00 98.25 85 LYS A N 1
ATOM 648 C CA . LYS A 1 85 ? -2.187 -5.789 15.359 1.00 98.25 85 LYS A CA 1
ATOM 649 C C . LYS A 1 85 ? -2.180 -4.493 16.167 1.00 98.25 85 LYS A C 1
ATOM 651 O O . LYS A 1 85 ? -2.829 -4.421 17.203 1.00 98.25 85 LYS A O 1
ATOM 656 N N . ARG A 1 86 ? -1.515 -3.452 15.655 1.00 98.50 86 ARG A N 1
ATOM 657 C CA . ARG A 1 86 ? -1.498 -2.127 16.286 1.00 98.50 86 ARG A CA 1
ATOM 658 C C . ARG A 1 86 ? -2.912 -1.571 16.461 1.00 98.50 86 ARG A C 1
ATOM 660 O O . ARG A 1 86 ? -3.207 -1.016 17.508 1.00 98.50 86 ARG A O 1
ATOM 667 N N . GLY A 1 87 ? -3.776 -1.706 15.453 1.00 97.31 87 GLY A N 1
ATOM 668 C CA . GLY A 1 87 ? -5.176 -1.280 15.545 1.00 97.31 87 GLY A CA 1
ATOM 669 C C . GLY A 1 87 ? -5.921 -1.981 16.681 1.00 97.31 87 GLY A C 1
ATOM 670 O O . GLY A 1 87 ? -6.520 -1.314 17.516 1.00 97.31 87 GLY A O 1
ATOM 671 N N . ALA A 1 88 ? -5.793 -3.306 16.776 1.00 97.31 88 ALA A N 1
ATOM 672 C CA . ALA A 1 88 ? -6.403 -4.085 17.850 1.00 97.31 88 ALA A CA 1
ATOM 673 C C . ALA A 1 88 ? -5.872 -3.697 19.241 1.00 97.31 88 ALA A C 1
ATOM 675 O O . ALA A 1 88 ? -6.651 -3.594 20.184 1.00 97.31 88 ALA A O 1
ATOM 676 N N . GLU A 1 89 ? -4.567 -3.447 19.376 1.00 98.06 89 GLU A N 1
ATOM 677 C CA . GLU A 1 89 ? -3.960 -2.985 20.634 1.00 98.06 89 GLU A CA 1
ATOM 678 C C . GLU A 1 89 ? -4.460 -1.590 21.036 1.00 98.06 89 GLU A C 1
ATOM 680 O O . GLU A 1 89 ? -4.762 -1.355 22.205 1.00 98.06 89 GLU A O 1
ATOM 685 N N . VAL A 1 90 ? -4.616 -0.680 20.072 1.00 98.00 90 VAL A N 1
ATOM 686 C CA . VAL A 1 90 ? -5.198 0.651 20.304 1.00 98.00 90 VAL A CA 1
ATOM 687 C C . VAL A 1 90 ? -6.675 0.550 20.692 1.00 98.00 90 VAL A C 1
ATOM 689 O O . VAL A 1 90 ? -7.121 1.237 21.604 1.00 98.00 90 VAL A O 1
ATOM 692 N N . GLU A 1 91 ? -7.452 -0.324 20.059 1.00 96.12 91 GLU A N 1
ATOM 693 C CA . GLU A 1 91 ? -8.842 -0.550 20.464 1.00 96.12 91 GLU A CA 1
ATOM 694 C C . GLU A 1 91 ? -8.935 -1.222 21.838 1.00 96.12 91 GLU A C 1
ATOM 696 O O . GLU A 1 91 ? -9.873 -0.963 22.591 1.00 96.12 91 GLU A O 1
ATOM 701 N N . ALA A 1 92 ? -7.972 -2.070 22.203 1.00 97.25 92 ALA A N 1
ATOM 702 C CA . ALA A 1 92 ? -7.978 -2.784 23.474 1.00 97.25 92 ALA A CA 1
ATOM 703 C C . ALA A 1 92 ? -7.932 -1.845 24.689 1.00 97.25 92 ALA A C 1
ATOM 705 O O . ALA A 1 92 ? -8.510 -2.199 25.716 1.00 97.25 92 ALA A O 1
ATOM 706 N N . VAL A 1 93 ? -7.327 -0.655 24.565 1.00 98.06 93 VAL A N 1
ATOM 707 C CA . VAL A 1 93 ? -7.272 0.333 25.659 1.00 98.06 93 VAL A CA 1
ATOM 708 C C . VAL A 1 93 ? -8.576 1.114 25.857 1.00 98.06 93 VAL A C 1
ATOM 710 O O . VAL A 1 93 ? -8.710 1.833 26.846 1.00 98.06 93 VAL A O 1
ATOM 713 N N . LEU A 1 94 ? -9.543 0.989 24.943 1.00 97.56 94 LEU A N 1
ATOM 714 C CA . LEU A 1 94 ? -10.824 1.687 25.035 1.00 97.56 94 LEU A CA 1
ATOM 715 C C . LEU A 1 94 ? -11.787 0.995 26.005 1.00 97.56 94 LEU A C 1
ATOM 717 O O . LEU A 1 94 ? -11.853 -0.239 26.085 1.00 97.56 94 LEU A O 1
ATOM 721 N N . THR A 1 95 ? -12.615 1.798 26.672 1.00 98.06 95 THR A N 1
ATOM 722 C CA . THR A 1 95 ? -13.739 1.294 27.469 1.00 98.06 95 THR A CA 1
ATOM 723 C C . THR A 1 95 ? -14.833 0.701 26.576 1.00 98.06 95 THR A C 1
ATOM 725 O O . THR A 1 95 ? -14.891 0.952 25.371 1.00 98.06 95 THR A O 1
ATOM 728 N N . VAL A 1 96 ? -15.735 -0.091 27.165 1.00 95.69 96 VAL A N 1
ATOM 729 C CA . VAL A 1 96 ? -16.864 -0.699 26.437 1.00 95.69 96 VAL A CA 1
ATOM 730 C C . VAL A 1 96 ? -17.738 0.367 25.766 1.00 95.69 96 VAL A C 1
ATOM 732 O O . VAL A 1 96 ? -18.066 0.231 24.588 1.00 95.69 96 VAL A O 1
ATOM 735 N N . GLU A 1 97 ? -18.036 1.458 26.474 1.00 96.12 97 GLU A N 1
ATOM 736 C CA . GLU A 1 97 ? -18.817 2.577 25.933 1.00 96.12 97 GLU A CA 1
ATOM 737 C C . GLU A 1 97 ? -18.089 3.279 24.778 1.00 96.12 97 GLU A C 1
ATOM 739 O O . GLU A 1 97 ? -18.680 3.538 23.731 1.00 96.12 97 GLU A O 1
ATOM 744 N N . GLN A 1 98 ? -16.778 3.511 24.906 1.00 97.25 98 GLN A N 1
ATOM 745 C CA . GLN A 1 98 ? -15.970 4.104 23.834 1.00 97.25 98 GLN A CA 1
ATOM 746 C C . GLN A 1 98 ? -15.913 3.208 22.590 1.00 97.25 98 GLN A C 1
ATOM 748 O O . GLN A 1 98 ? -15.976 3.713 21.471 1.00 97.25 98 GLN A O 1
ATOM 753 N N . LYS A 1 99 ? -15.846 1.881 22.761 1.00 95.88 99 LYS A N 1
ATOM 754 C CA . LYS A 1 99 ? -15.901 0.922 21.644 1.00 95.88 99 LYS A CA 1
ATOM 755 C C . LYS A 1 99 ? -17.248 0.941 20.931 1.00 95.88 99 LYS A C 1
ATOM 757 O O . LYS A 1 99 ? -17.280 0.769 19.715 1.00 95.88 99 LYS A O 1
ATOM 762 N N . LYS A 1 100 ? -18.348 1.132 21.664 1.00 95.31 100 LYS A N 1
ATOM 763 C CA . LYS A 1 100 ? -19.686 1.255 21.076 1.00 95.31 100 LYS A CA 1
ATOM 764 C C . LYS A 1 100 ? -19.783 2.511 20.210 1.00 95.31 100 LYS A C 1
ATOM 766 O O . LYS A 1 100 ? -20.096 2.399 19.033 1.00 95.31 100 LYS A O 1
ATOM 771 N N . ILE A 1 101 ? -19.367 3.657 20.753 1.00 95.81 101 ILE A N 1
ATOM 772 C CA . ILE A 1 101 ? -19.316 4.925 20.010 1.00 95.81 101 ILE A CA 1
ATOM 773 C C . ILE A 1 101 ? -18.417 4.797 18.771 1.00 95.81 101 ILE A C 1
ATOM 775 O O . ILE A 1 101 ? -18.784 5.252 17.691 1.00 95.81 101 ILE A O 1
ATOM 779 N N . LEU A 1 102 ? -17.251 4.152 18.899 1.00 94.00 102 LEU A N 1
ATOM 780 C CA . LEU A 1 102 ? -16.341 3.943 17.774 1.00 94.00 102 LEU A CA 1
ATOM 781 C C . LEU A 1 102 ? -17.002 3.140 16.644 1.00 94.00 102 LEU A C 1
ATOM 783 O O . LEU A 1 102 ? -16.867 3.521 15.484 1.00 94.00 102 LEU A O 1
ATOM 787 N N . LYS A 1 103 ? -17.729 2.064 16.969 1.00 93.50 103 LYS A N 1
ATOM 788 C CA . LYS A 1 103 ? -18.451 1.261 15.972 1.00 93.50 103 LYS A CA 1
ATOM 789 C C . LYS A 1 103 ? -19.480 2.098 15.218 1.00 93.50 103 LYS A C 1
ATOM 791 O O . LYS A 1 103 ? -19.396 2.160 13.993 1.00 93.50 103 LYS A O 1
ATOM 796 N N . ASP A 1 104 ? -20.339 2.807 15.945 1.00 93.06 104 ASP A N 1
ATOM 797 C CA . ASP A 1 104 ? -21.399 3.639 15.364 1.00 93.06 104 ASP A CA 1
ATOM 798 C C . ASP A 1 104 ? -20.811 4.682 14.389 1.00 93.06 104 ASP A C 1
ATOM 800 O O . ASP A 1 104 ? -21.232 4.791 13.238 1.00 93.06 104 ASP A O 1
ATOM 804 N N . VAL A 1 105 ? -19.731 5.367 14.788 1.00 93.69 105 VAL A N 1
ATOM 805 C CA . VAL A 1 105 ? -19.042 6.353 13.933 1.00 93.69 105 VAL A CA 1
ATOM 806 C C . VAL A 1 105 ? -18.402 5.707 12.698 1.00 93.69 105 VAL A C 1
ATOM 808 O O . VAL A 1 105 ? -18.398 6.298 11.609 1.00 93.69 105 VAL A O 1
ATOM 811 N N . THR A 1 106 ? -17.827 4.508 12.837 1.00 91.88 106 THR A N 1
ATOM 812 C CA . THR A 1 106 ? -17.204 3.814 11.700 1.00 91.88 106 THR A CA 1
ATOM 813 C C . THR A 1 106 ? -18.222 3.326 10.679 1.00 91.88 106 THR A C 1
ATOM 815 O O . THR A 1 106 ? -17.925 3.359 9.484 1.00 91.88 106 THR A O 1
ATOM 818 N N . ASP A 1 107 ? -19.405 2.907 11.115 1.00 91.44 107 ASP A N 1
ATOM 819 C CA . ASP A 1 107 ? -20.453 2.413 10.225 1.00 91.44 107 ASP A CA 1
ATOM 820 C C . ASP A 1 107 ? -21.132 3.571 9.481 1.00 91.44 107 ASP A C 1
ATOM 822 O O . ASP A 1 107 ? -21.178 3.541 8.249 1.00 91.44 107 ASP A O 1
ATOM 826 N N . ASP A 1 108 ? -21.446 4.674 10.167 1.00 89.56 108 ASP A N 1
ATOM 827 C CA . ASP A 1 108 ? -21.909 5.921 9.537 1.00 89.56 108 ASP A CA 1
ATOM 828 C C . ASP A 1 108 ? -20.942 6.420 8.452 1.00 89.56 108 ASP A C 1
ATOM 830 O O . ASP A 1 108 ? -21.334 6.903 7.383 1.00 89.56 108 ASP A O 1
ATOM 834 N N . SER A 1 109 ? -19.639 6.323 8.724 1.00 88.19 109 SER A N 1
ATOM 835 C CA . SER A 1 109 ? -18.597 6.752 7.789 1.00 88.19 109 SER A CA 1
ATOM 836 C C . SER A 1 109 ? -18.539 5.858 6.548 1.00 88.19 109 SER A C 1
ATOM 838 O O . SER A 1 109 ? -18.363 6.366 5.435 1.00 88.19 109 SER A O 1
ATOM 840 N N . LYS A 1 110 ? -18.722 4.539 6.708 1.00 88.69 110 LYS A N 1
ATOM 841 C CA . LYS A 1 110 ? -18.804 3.598 5.579 1.00 88.69 110 LYS A CA 1
ATOM 842 C C . LYS A 1 110 ? -20.038 3.884 4.731 1.00 88.69 110 LYS A C 1
ATOM 844 O O . LYS A 1 110 ? -19.919 3.971 3.509 1.00 88.69 110 LYS A O 1
ATOM 849 N N . GLU A 1 111 ? -21.193 4.104 5.351 1.00 85.81 111 GLU A N 1
ATOM 850 C CA . GLU A 1 111 ? -22.428 4.434 4.636 1.00 85.81 111 GLU A CA 1
ATOM 851 C C . GLU A 1 111 ? -22.284 5.730 3.831 1.00 85.81 111 GLU A C 1
ATOM 853 O O . GLU A 1 111 ? -22.584 5.765 2.635 1.00 85.81 111 GLU A O 1
ATOM 858 N N . LYS A 1 112 ? -21.715 6.783 4.427 1.00 85.62 112 LYS A N 1
ATOM 859 C CA . LYS A 1 112 ? -21.438 8.042 3.715 1.00 85.62 112 LYS A CA 1
ATOM 860 C C . LYS A 1 112 ? -20.474 7.847 2.545 1.00 85.62 112 LYS A C 1
ATOM 862 O O . LYS A 1 112 ? -20.714 8.402 1.472 1.00 85.62 112 LYS A O 1
ATOM 867 N N . ALA A 1 113 ? -19.429 7.035 2.707 1.00 84.75 113 ALA A N 1
ATOM 868 C CA . ALA A 1 113 ? -18.486 6.733 1.630 1.00 84.75 113 ALA A CA 1
ATOM 869 C C . ALA A 1 113 ? -19.147 5.964 0.471 1.00 84.75 113 ALA A C 1
ATOM 871 O O . ALA A 1 113 ? -18.897 6.272 -0.697 1.00 84.75 113 ALA A O 1
ATOM 872 N N . THR A 1 114 ? -20.023 5.000 0.770 1.00 83.44 114 THR A N 1
ATOM 873 C CA . THR A 1 114 ? -20.765 4.249 -0.259 1.00 83.44 114 THR A CA 1
ATOM 874 C C . THR A 1 114 ? -21.754 5.138 -1.016 1.00 83.44 114 THR A C 1
ATOM 876 O O . THR A 1 114 ? -21.772 5.124 -2.247 1.00 83.44 114 THR A O 1
ATOM 879 N N . ASN A 1 115 ? -22.486 6.000 -0.306 1.00 80.06 115 ASN A N 1
ATOM 880 C CA . ASN A 1 115 ? -23.431 6.946 -0.897 1.00 80.06 115 ASN A CA 1
ATOM 881 C C . ASN A 1 115 ? -22.737 8.027 -1.737 1.00 80.06 115 ASN A C 1
ATOM 883 O O . ASN A 1 115 ? -23.236 8.406 -2.798 1.00 80.06 115 ASN A O 1
ATOM 887 N N . ALA A 1 116 ? -21.565 8.506 -1.310 1.00 79.94 116 ALA A N 1
ATOM 888 C CA . ALA A 1 116 ? -20.754 9.426 -2.104 1.00 79.94 116 ALA A CA 1
ATOM 889 C C . ALA A 1 116 ? -20.276 8.769 -3.409 1.00 79.94 116 ALA A C 1
ATOM 891 O O . ALA A 1 116 ? -20.352 9.382 -4.471 1.00 79.94 116 ALA A O 1
ATOM 892 N N . LYS A 1 117 ? -19.858 7.498 -3.355 1.00 74.56 117 LYS A N 1
ATOM 893 C CA . LYS A 1 117 ? -19.429 6.747 -4.541 1.00 74.56 117 LYS A CA 1
ATOM 894 C C . LYS A 1 117 ? -20.582 6.494 -5.521 1.00 74.56 117 LYS A C 1
ATOM 896 O O . LYS A 1 117 ? -20.376 6.605 -6.727 1.00 74.56 117 LYS A O 1
ATOM 901 N N . ALA A 1 118 ? -21.789 6.236 -5.014 1.00 75.38 118 ALA A N 1
ATOM 902 C CA . ALA A 1 118 ? -22.995 6.088 -5.831 1.00 75.38 118 ALA A CA 1
ATOM 903 C C . ALA A 1 118 ? -23.394 7.399 -6.538 1.00 75.38 118 ALA A C 1
ATOM 905 O O . ALA A 1 118 ? -23.698 7.391 -7.727 1.00 75.38 118 ALA A O 1
ATOM 906 N N . LYS A 1 119 ? -23.321 8.546 -5.846 1.00 65.94 119 LYS A N 1
ATOM 907 C CA . LYS A 1 119 ? -23.664 9.861 -6.425 1.00 65.94 119 LYS A CA 1
ATOM 908 C C . LYS A 1 119 ? -22.653 10.396 -7.445 1.00 65.94 119 LYS A C 1
ATOM 910 O O . LYS A 1 119 ? -23.015 11.271 -8.232 1.00 65.94 119 LYS A O 1
ATOM 915 N N . THR A 1 120 ? -21.404 9.932 -7.410 1.00 63.53 120 THR A N 1
ATOM 916 C CA . THR A 1 120 ? -20.386 10.282 -8.415 1.00 63.53 120 THR A CA 1
ATOM 917 C C . THR A 1 120 ? -20.499 9.385 -9.648 1.00 63.53 120 THR A C 1
ATOM 919 O O . THR A 1 120 ? -20.478 9.900 -10.759 1.00 63.53 120 THR A O 1
ATOM 922 N N . GLY A 1 121 ? -20.738 8.078 -9.468 1.00 59.25 121 GLY A N 1
ATOM 923 C CA . GLY A 1 121 ? -20.936 7.149 -10.588 1.00 59.25 121 GLY A CA 1
ATOM 924 C C . GLY A 1 121 ? -22.174 7.444 -11.448 1.00 59.25 121 GLY A C 1
ATOM 925 O O . GLY A 1 121 ? -22.161 7.162 -12.640 1.00 59.25 121 GLY A O 1
ATOM 926 N N . ASP A 1 122 ? -23.214 8.052 -10.869 1.00 56.19 122 ASP A N 1
ATOM 927 C CA . ASP A 1 122 ? -24.426 8.468 -11.593 1.00 56.19 122 ASP A CA 1
ATOM 928 C C . ASP A 1 122 ? -24.206 9.723 -12.467 1.00 56.19 122 ASP A C 1
ATOM 930 O O . ASP A 1 122 ? -24.765 9.832 -13.555 1.00 56.19 122 ASP A O 1
ATOM 934 N N . LYS A 1 123 ? -23.318 10.646 -12.060 1.00 53.41 123 LYS A N 1
ATOM 935 C CA . LYS A 1 123 ? -22.979 11.826 -12.881 1.00 53.41 123 LYS A CA 1
ATOM 936 C C . LYS A 1 123 ? -22.126 11.466 -14.097 1.00 53.41 123 LYS A C 1
ATOM 938 O O . LYS A 1 123 ? -22.409 11.950 -15.187 1.00 53.41 123 LYS A O 1
ATOM 943 N N . ASP A 1 124 ? -21.160 10.560 -13.942 1.00 55.34 124 ASP A N 1
ATOM 944 C CA . ASP A 1 124 ? -20.306 10.113 -15.054 1.00 55.34 124 ASP A CA 1
ATOM 945 C C . ASP A 1 124 ? -21.086 9.317 -16.128 1.00 55.34 124 ASP A C 1
ATOM 947 O O . ASP A 1 124 ? -20.663 9.245 -17.283 1.00 55.34 124 ASP A O 1
ATOM 951 N N . ALA A 1 125 ? -22.249 8.747 -15.782 1.00 54.94 125 ALA A N 1
ATOM 952 C CA . ALA A 1 125 ? -23.130 8.043 -16.718 1.00 54.94 125 ALA A CA 1
ATOM 953 C C . ALA A 1 125 ? -24.068 8.977 -17.517 1.00 54.94 125 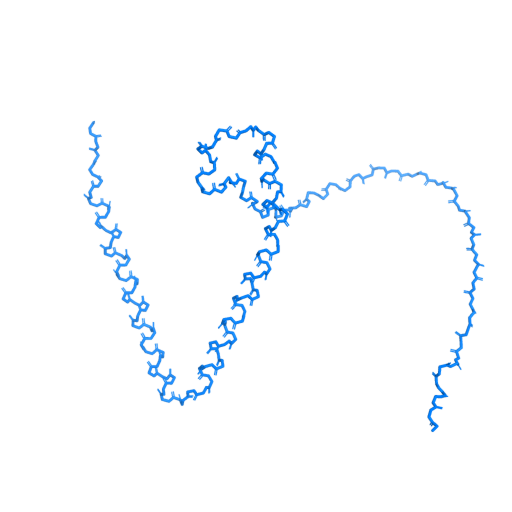ALA A C 1
ATOM 955 O O . ALA A 1 125 ? -24.500 8.612 -18.611 1.00 54.94 125 ALA A O 1
ATOM 956 N N . LEU A 1 126 ? -24.367 10.182 -17.013 1.00 52.38 126 LEU A N 1
ATOM 957 C CA . LEU A 1 126 ? -25.269 11.157 -17.650 1.00 52.38 126 LEU A CA 1
ATOM 958 C C . LEU A 1 126 ? -24.573 12.065 -18.686 1.00 52.38 126 LEU A C 1
ATOM 960 O O . LEU A 1 126 ? -25.244 12.583 -19.582 1.00 52.38 126 LEU A O 1
ATOM 964 N N . ASP A 1 127 ? -23.243 12.205 -18.632 1.00 56.19 127 ASP A N 1
ATOM 965 C CA . ASP A 1 127 ? -22.451 12.982 -19.605 1.00 56.19 127 ASP A CA 1
ATOM 966 C C . ASP A 1 127 ? -21.990 12.167 -20.836 1.00 56.19 127 ASP A C 1
ATOM 968 O O . ASP A 1 127 ? -21.495 12.724 -21.822 1.00 56.19 127 ASP A O 1
ATOM 972 N N . ALA A 1 128 ? -22.216 10.849 -20.853 1.00 56.91 128 ALA A N 1
ATOM 973 C CA . ALA A 1 128 ? -21.925 9.978 -21.993 1.00 56.91 128 ALA A CA 1
ATOM 974 C C . ALA A 1 128 ? -23.052 10.007 -23.053 1.00 56.91 128 ALA A C 1
ATOM 976 O O . ALA A 1 128 ? -23.690 8.995 -23.340 1.00 56.91 128 ALA A O 1
ATOM 977 N N . LYS A 1 129 ? -23.316 11.168 -23.675 1.00 52.88 129 LYS A N 1
ATOM 978 C CA . LYS A 1 129 ? -24.161 11.214 -24.888 1.00 52.88 129 LYS A CA 1
ATOM 979 C C . LYS A 1 129 ? -23.483 10.446 -26.038 1.00 52.88 129 LYS A C 1
ATOM 981 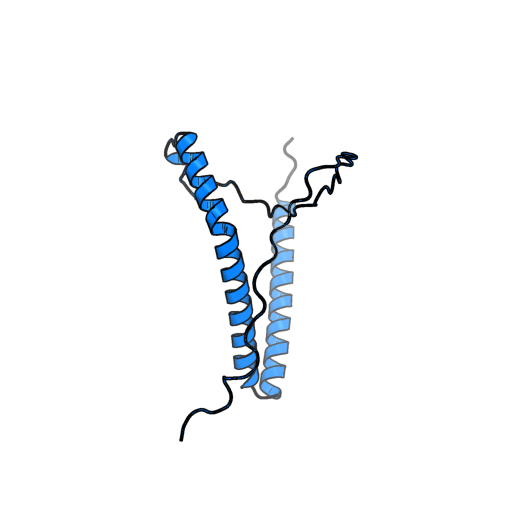O O . LYS A 1 129 ? -22.291 10.655 -26.275 1.00 52.88 129 LYS A O 1
ATOM 986 N N . PRO A 1 130 ? -24.222 9.621 -26.807 1.00 54.84 130 PRO A N 1
ATOM 987 C CA . PRO A 1 130 ? -23.667 8.921 -27.959 1.00 54.84 130 PRO A CA 1
ATOM 988 C C . PRO A 1 130 ? -23.259 9.946 -29.022 1.00 54.84 130 PRO A C 1
ATOM 990 O O . PRO A 1 130 ? -24.083 10.738 -29.489 1.00 54.84 130 PRO A O 1
ATOM 993 N N . LYS A 1 131 ? -21.974 9.955 -29.389 1.00 56.31 131 LYS A N 1
ATOM 994 C CA . LYS A 1 131 ? -21.511 10.695 -30.565 1.00 56.31 131 LYS A CA 1
ATOM 995 C C . LYS A 1 131 ? -22.150 10.052 -31.801 1.00 56.31 131 LYS A C 1
ATOM 997 O O . LYS A 1 131 ? -22.032 8.843 -31.976 1.00 56.31 131 LYS A O 1
ATOM 1002 N N . LYS A 1 132 ? -22.882 10.871 -32.562 1.00 49.00 132 LYS A N 1
ATOM 1003 C CA . LYS A 1 132 ? -23.434 10.537 -33.881 1.00 49.00 132 LYS A CA 1
ATOM 1004 C C . LYS A 1 132 ? -22.330 10.179 -34.867 1.00 49.00 132 LYS A C 1
ATOM 1006 O O . LYS A 1 132 ? -21.236 10.777 -34.737 1.00 49.00 132 LYS A O 1
#

Sequence (132 aa):
MKNRRVVLNALILLLCSSISGWSQDAAKPTTKGVSSEKKTTNRLPANYGKLGLTDAQKDKVYSINAKHESQLDALEEQLKALRAKRGAEVEAVLTVEQKKILKDVTDDSKEKATNAKAKTGDKDALDAKPKK

Radius of gyration: 30.92 Å; Cα contacts (8 Å, |Δi|>4): 15; chains: 1; bounding box: 56×64×72 Å

pLDDT: mean 75.8, std 21.47, range [40.44, 98.5]

Secondary structure (DSSP, 8-state):
----SS-S-----------------------------------PPTTGGGG---HHHHHHHHHHHHHHHHHHHHHHHHHHHHHHHHHHHHHHTS-HHHHHHHHHHHHHHHHHHHHHHHHHHHHHHHS-PPP-

Mean predicted aligned error: 17.33 Å